Protein AF-A0A3B7D467-F1 (afdb_monomer_lite)

Structure (mmCIF, N/CA/C/O backbone):
data_AF-A0A3B7D467-F1
#
_entry.id   AF-A0A3B7D467-F1
#
loop_
_atom_site.group_PDB
_atom_site.id
_atom_site.type_symbol
_atom_site.label_atom_id
_atom_site.label_alt_id
_atom_site.label_comp_id
_atom_site.label_asym_id
_atom_site.label_entity_id
_atom_site.label_seq_id
_atom_site.pdbx_PDB_ins_code
_atom_site.Cartn_x
_atom_site.Cartn_y
_atom_site.Cartn_z
_atom_site.occupancy
_atom_site.B_iso_or_equiv
_atom_site.auth_seq_id
_atom_site.auth_comp_id
_atom_site.auth_asym_id
_atom_site.auth_atom_id
_atom_site.pdbx_PDB_model_num
ATOM 1 N N . MET A 1 1 ? -7.341 6.450 -2.559 1.00 91.50 1 MET A N 1
ATOM 2 C CA . MET A 1 1 ? -6.625 5.888 -3.724 1.00 91.50 1 MET A CA 1
ATOM 3 C C . MET A 1 1 ? -5.628 6.913 -4.230 1.00 91.50 1 MET A C 1
ATOM 5 O O . MET A 1 1 ? -5.933 8.100 -4.207 1.00 91.50 1 MET A O 1
ATOM 9 N N . VAL A 1 2 ? -4.461 6.448 -4.666 1.00 93.81 2 VAL A N 1
ATOM 10 C CA . VAL A 1 2 ? -3.445 7.234 -5.370 1.00 93.81 2 VAL A CA 1
ATOM 11 C C . VAL A 1 2 ? -3.133 6.515 -6.678 1.00 93.81 2 VAL A C 1
ATOM 13 O O . VAL A 1 2 ? -2.940 5.298 -6.668 1.00 93.81 2 VAL A O 1
ATOM 16 N N . SER A 1 3 ? -3.075 7.260 -7.779 1.00 92.38 3 SER A N 1
ATOM 17 C CA . SER A 1 3 ? -2.721 6.733 -9.097 1.00 92.38 3 SER A CA 1
ATOM 18 C C . SER A 1 3 ? -1.624 7.583 -9.724 1.00 92.38 3 SER A C 1
ATOM 20 O O . SER A 1 3 ? -1.645 8.806 -9.588 1.00 92.38 3 SER A O 1
ATOM 22 N N . ASP A 1 4 ? -0.697 6.934 -10.421 1.00 88.50 4 ASP A N 1
ATOM 23 C CA . ASP A 1 4 ? 0.323 7.582 -11.245 1.00 88.50 4 ASP A CA 1
ATOM 24 C C . ASP A 1 4 ? 0.232 7.082 -12.693 1.00 88.50 4 ASP A C 1
ATOM 26 O O . ASP A 1 4 ? -0.259 5.979 -12.945 1.00 88.50 4 ASP A O 1
ATOM 30 N N . ASP A 1 5 ? 0.679 7.902 -13.641 1.00 90.25 5 ASP A N 1
ATOM 31 C CA . ASP A 1 5 ? 0.655 7.631 -15.081 1.00 90.25 5 ASP A CA 1
ATOM 32 C C . ASP A 1 5 ? 2.037 7.267 -15.667 1.00 90.25 5 ASP A C 1
ATOM 34 O O . ASP A 1 5 ? 2.292 7.408 -16.868 1.00 90.25 5 ASP A O 1
ATOM 38 N N . GLY A 1 6 ? 2.949 6.801 -14.811 1.00 84.12 6 GLY A N 1
ATOM 39 C CA . GLY A 1 6 ? 4.271 6.311 -15.175 1.00 84.12 6 GLY A CA 1
ATOM 40 C C . GLY A 1 6 ? 4.234 5.012 -15.987 1.00 84.12 6 GLY A C 1
ATOM 41 O O . GLY A 1 6 ? 3.210 4.371 -16.172 1.00 84.12 6 GLY A O 1
ATOM 42 N N . HIS A 1 7 ? 5.384 4.572 -16.500 1.00 74.00 7 HIS A N 1
ATOM 43 C CA . HIS A 1 7 ? 5.435 3.497 -17.505 1.00 74.00 7 HIS A CA 1
ATOM 44 C C . HIS A 1 7 ? 5.798 2.107 -16.951 1.00 74.00 7 HIS A C 1
ATOM 46 O O . HIS A 1 7 ? 6.481 1.320 -17.608 1.00 74.00 7 HIS A O 1
ATOM 52 N N . SER A 1 8 ? 5.381 1.790 -15.723 1.00 68.44 8 SER A N 1
ATOM 53 C CA . SER A 1 8 ? 5.687 0.490 -15.110 1.00 68.44 8 SER A CA 1
ATOM 54 C C . SER A 1 8 ? 4.888 -0.641 -15.771 1.00 68.44 8 SER A C 1
ATOM 56 O O . SER A 1 8 ? 3.719 -0.846 -15.470 1.00 68.44 8 SER A O 1
ATOM 58 N N . ILE A 1 9 ? 5.537 -1.394 -16.662 1.00 67.69 9 ILE A N 1
ATOM 59 C CA . ILE A 1 9 ? 4.938 -2.488 -17.456 1.00 67.69 9 ILE A CA 1
ATOM 60 C C . ILE A 1 9 ? 5.049 -3.886 -16.813 1.00 67.69 9 ILE A C 1
ATOM 62 O O . ILE A 1 9 ? 4.540 -4.857 -17.368 1.00 67.69 9 ILE A O 1
ATOM 66 N N . GLY A 1 10 ? 5.711 -4.011 -15.658 1.00 77.56 10 GLY A N 1
ATOM 67 C CA . GLY A 1 10 ? 5.917 -5.283 -14.953 1.00 77.56 10 GLY A CA 1
ATOM 68 C C . GLY A 1 10 ? 5.319 -5.298 -13.542 1.00 77.56 10 GLY A C 1
ATOM 69 O O . GLY A 1 10 ? 5.062 -4.229 -12.982 1.00 77.56 10 GLY A O 1
ATOM 70 N N . PRO A 1 11 ? 5.110 -6.489 -12.943 1.00 81.38 11 PRO A N 1
ATOM 71 C CA . PRO A 1 11 ? 4.645 -6.602 -11.565 1.00 81.38 11 PRO A CA 1
ATOM 72 C C . PRO A 1 11 ? 5.609 -5.891 -10.613 1.00 81.38 11 PRO A C 1
ATOM 74 O O . PRO A 1 11 ? 6.829 -5.988 -10.748 1.00 81.38 11 PRO A O 1
ATOM 77 N N . TRP A 1 12 ? 5.056 -5.174 -9.638 1.00 86.56 12 TRP A N 1
ATOM 78 C CA . TRP A 1 12 ? 5.854 -4.513 -8.614 1.00 86.56 12 TRP A CA 1
ATOM 79 C C . TRP A 1 12 ? 6.398 -5.529 -7.617 1.00 86.56 12 TRP A C 1
AT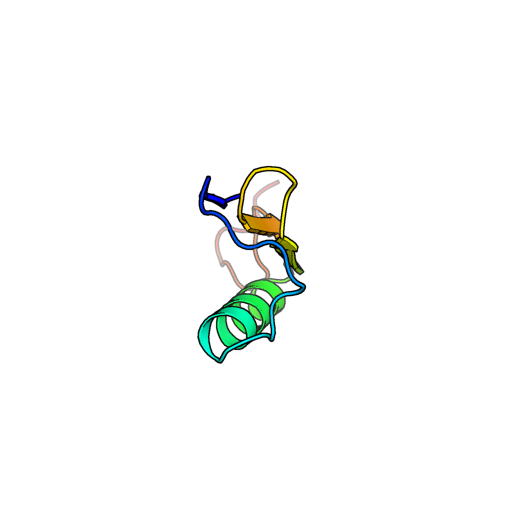OM 81 O O . TRP A 1 12 ? 5.642 -6.323 -7.058 1.00 86.56 12 TRP A O 1
ATOM 91 N N . THR A 1 13 ? 7.692 -5.445 -7.322 1.00 87.31 13 THR A N 1
ATOM 92 C CA . THR A 1 13 ? 8.252 -6.075 -6.124 1.00 87.31 13 THR A CA 1
ATOM 93 C C . THR A 1 13 ? 7.967 -5.161 -4.930 1.00 87.31 13 THR A C 1
ATOM 95 O O . THR A 1 13 ? 8.413 -4.010 -4.948 1.00 87.31 13 THR A O 1
ATOM 98 N N . PRO A 1 14 ? 7.242 -5.614 -3.8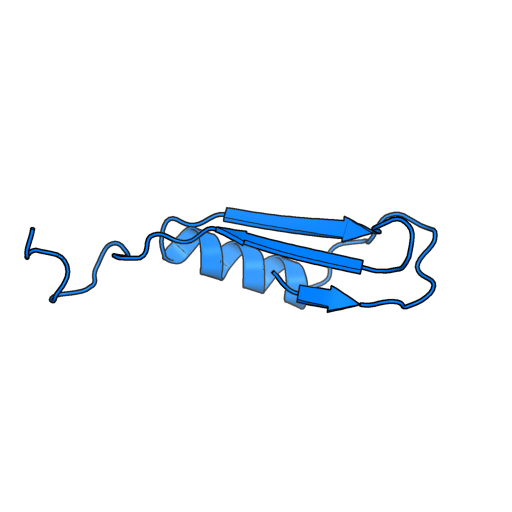90 1.00 85.19 14 PRO A N 1
ATOM 99 C CA . PRO A 1 14 ? 6.958 -4.777 -2.731 1.00 85.19 14 PRO A CA 1
ATOM 100 C C . PRO A 1 14 ? 8.248 -4.341 -2.026 1.00 85.19 14 PRO A C 1
ATOM 102 O O . PRO A 1 14 ? 8.998 -5.167 -1.512 1.00 85.19 14 PRO A O 1
ATOM 105 N N . GLY A 1 15 ? 8.500 -3.033 -2.000 1.00 93.19 15 GLY A N 1
ATOM 106 C CA . GLY A 1 15 ? 9.550 -2.434 -1.178 1.00 93.19 15 GLY A CA 1
ATOM 107 C C . GLY A 1 15 ? 9.069 -2.139 0.244 1.00 93.19 15 GLY A C 1
ATOM 108 O O . GLY A 1 15 ? 7.878 -2.243 0.547 1.00 93.19 15 GLY A O 1
ATOM 109 N N . VAL A 1 16 ? 9.991 -1.685 1.099 1.00 96.50 16 VAL A N 1
ATOM 110 C CA . VAL A 1 16 ? 9.706 -1.323 2.502 1.00 96.50 16 VAL A CA 1
ATOM 111 C C . VAL A 1 16 ? 8.536 -0.342 2.610 1.00 96.50 16 VAL A C 1
ATOM 113 O O . VAL A 1 16 ? 7.665 -0.534 3.447 1.00 96.50 16 VAL A O 1
ATOM 116 N N . GLY A 1 17 ? 8.448 0.651 1.717 1.00 95.31 17 GLY A N 1
ATOM 117 C CA . GLY A 1 17 ? 7.340 1.613 1.720 1.00 95.31 17 GLY A CA 1
ATOM 118 C C . GLY A 1 17 ? 5.960 0.958 1.578 1.00 95.31 17 GLY A C 1
ATOM 119 O O . GLY A 1 17 ? 5.064 1.247 2.366 1.00 95.31 17 GLY A O 1
ATOM 120 N N . LEU A 1 18 ? 5.789 0.037 0.620 1.00 95.19 18 LEU A N 1
ATOM 121 C CA . LEU A 1 18 ? 4.524 -0.687 0.411 1.00 95.19 18 LEU A CA 1
ATOM 122 C C . LEU A 1 18 ? 4.216 -1.662 1.551 1.00 95.19 18 LEU A C 1
ATOM 124 O O . LEU A 1 18 ? 3.052 -1.806 1.922 1.00 95.19 18 LEU A O 1
ATOM 128 N N . ALA A 1 19 ? 5.239 -2.302 2.121 1.00 96.00 19 ALA A N 1
ATOM 129 C CA . ALA A 1 19 ? 5.072 -3.155 3.295 1.00 96.00 19 ALA A CA 1
ATOM 130 C C . ALA A 1 19 ? 4.596 -2.343 4.509 1.00 96.00 19 ALA A C 1
ATOM 132 O O . ALA A 1 19 ? 3.554 -2.656 5.076 1.00 96.00 19 ALA A O 1
ATOM 133 N N . SER A 1 20 ? 5.275 -1.240 4.833 1.00 97.25 20 SER A N 1
ATOM 134 C CA . SER A 1 20 ? 4.887 -0.378 5.949 1.00 97.25 20 SER A CA 1
ATOM 135 C C . SER A 1 20 ? 3.501 0.232 5.758 1.00 97.25 20 SER A C 1
ATOM 137 O O . SER A 1 20 ? 2.727 0.275 6.706 1.00 97.25 20 SER A O 1
ATOM 139 N N . MET A 1 21 ? 3.137 0.670 4.548 1.00 96.56 21 MET A N 1
ATOM 140 C CA . MET A 1 21 ? 1.782 1.177 4.299 1.00 96.56 21 MET A CA 1
ATOM 141 C C . MET A 1 21 ? 0.709 0.108 4.544 1.00 96.56 21 MET A C 1
ATOM 143 O O . MET A 1 21 ? -0.337 0.423 5.109 1.00 96.56 21 MET A O 1
ATOM 147 N N . ARG A 1 22 ? 0.973 -1.153 4.173 1.00 96.88 22 ARG A N 1
ATOM 148 C CA . ARG A 1 22 ? 0.066 -2.271 4.461 1.00 96.88 22 ARG A CA 1
ATOM 149 C C . ARG A 1 22 ? -0.087 -2.490 5.964 1.00 96.88 22 ARG A C 1
ATOM 151 O O . ARG A 1 22 ? -1.212 -2.507 6.446 1.00 96.88 22 ARG A O 1
ATOM 158 N N . GLU A 1 23 ? 1.022 -2.565 6.696 1.00 96.94 23 GLU A N 1
ATOM 159 C CA . GLU A 1 23 ? 1.010 -2.718 8.158 1.00 96.94 23 GLU A CA 1
ATOM 160 C C . GLU A 1 23 ? 0.216 -1.592 8.837 1.00 96.94 23 GLU A C 1
ATOM 162 O O . GLU A 1 23 ? -0.560 -1.840 9.757 1.00 96.94 23 GLU A O 1
ATOM 167 N N . ARG A 1 24 ? 0.366 -0.342 8.375 1.00 95.88 24 ARG A N 1
ATOM 168 C CA . ARG A 1 24 ? -0.391 0.799 8.917 1.00 95.88 24 ARG A CA 1
ATOM 169 C C . ARG A 1 24 ? -1.881 0.729 8.604 1.00 95.88 24 ARG A C 1
ATOM 171 O O . ARG A 1 24 ? -2.678 1.072 9.470 1.00 95.88 24 ARG A O 1
ATOM 178 N N . ALA A 1 25 ? -2.259 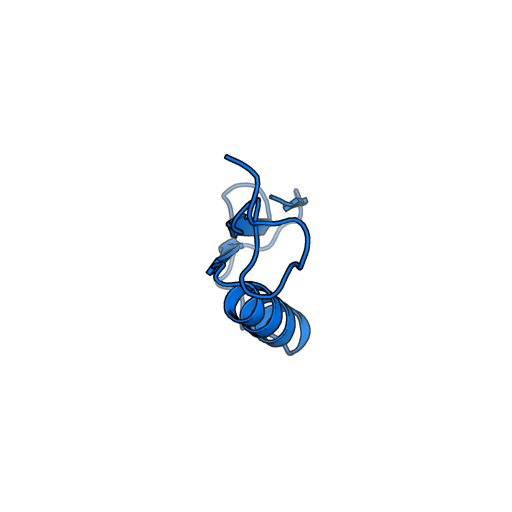0.291 7.404 1.00 96.69 25 ALA A N 1
ATOM 179 C CA . ALA A 1 25 ? -3.664 0.079 7.072 1.00 96.69 25 ALA A CA 1
ATOM 180 C C . ALA A 1 25 ? -4.271 -1.009 7.973 1.00 96.69 25 ALA A C 1
ATOM 182 O O . ALA A 1 25 ? -5.325 -0.794 8.561 1.00 96.69 25 ALA A O 1
ATOM 183 N N . GLU A 1 26 ? -3.570 -2.129 8.160 1.00 96.19 26 GLU A N 1
ATOM 184 C CA . GLU A 1 26 ? -4.012 -3.233 9.023 1.00 96.19 26 GLU A CA 1
ATOM 185 C C . GLU A 1 26 ? -4.146 -2.808 10.495 1.00 96.19 26 GLU A C 1
ATOM 187 O O . GLU A 1 26 ? -5.118 -3.178 11.153 1.00 96.19 26 GLU A O 1
ATOM 192 N N . GLN A 1 27 ? -3.233 -1.970 11.002 1.00 95.50 27 GLN A N 1
ATOM 193 C CA . GLN A 1 27 ? -3.280 -1.442 12.375 1.00 95.50 27 GLN A CA 1
ATOM 194 C C . GLN A 1 27 ? -4.576 -0.692 12.703 1.00 95.50 27 GLN A C 1
ATOM 196 O O . GLN A 1 27 ? -4.999 -0.701 13.856 1.00 95.50 27 GLN A O 1
ATOM 201 N N . VAL A 1 28 ? -5.209 -0.058 11.712 1.00 94.94 28 VAL A N 1
ATOM 202 C CA . VAL A 1 28 ? -6.473 0.678 11.886 1.00 94.94 28 VAL A CA 1
ATOM 203 C C . VAL A 1 28 ? -7.696 -0.123 11.420 1.00 94.94 28 VAL A C 1
ATOM 205 O O . VAL A 1 28 ? -8.783 0.433 11.275 1.00 94.94 28 VAL A O 1
ATOM 208 N N . GLY A 1 29 ? -7.538 -1.428 11.172 1.00 95.19 29 GLY A N 1
ATOM 209 C CA . GLY A 1 29 ? -8.607 -2.308 10.684 1.00 95.19 29 GLY A CA 1
ATOM 210 C C . GLY A 1 29 ? -8.911 -2.157 9.190 1.00 95.19 29 GLY A C 1
ATOM 211 O O . GLY A 1 29 ? -9.992 -2.526 8.736 1.00 95.19 29 GLY A O 1
ATOM 212 N N . GLY A 1 30 ? -7.986 -1.575 8.432 1.00 96.31 30 GLY A N 1
ATOM 213 C CA . GLY A 1 30 ? -8.081 -1.388 6.994 1.00 96.31 30 GLY A CA 1
ATOM 214 C C . GLY A 1 30 ? -7.347 -2.446 6.172 1.00 96.31 30 GLY A C 1
ATOM 215 O O . GLY A 1 30 ? -6.759 -3.395 6.686 1.00 96.31 30 GLY A O 1
ATOM 216 N N . THR A 1 31 ? -7.364 -2.252 4.856 1.00 97.69 31 THR A N 1
ATOM 217 C CA . THR A 1 31 ? -6.648 -3.067 3.868 1.00 97.69 31 THR A CA 1
ATOM 218 C C . THR A 1 31 ? -5.987 -2.178 2.818 1.00 97.69 31 THR A C 1
ATOM 220 O O . THR A 1 31 ? -6.428 -1.054 2.572 1.00 97.69 31 THR A O 1
ATOM 223 N N . LEU A 1 32 ? -4.917 -2.681 2.195 1.00 97.56 32 LEU A N 1
ATOM 224 C CA . LEU A 1 32 ? -4.191 -1.994 1.127 1.00 97.56 32 LEU A CA 1
ATOM 225 C C . LEU A 1 32 ? -3.933 -2.934 -0.052 1.00 97.56 32 LEU A C 1
ATOM 227 O O . LEU A 1 32 ? -3.395 -4.031 0.128 1.00 97.56 32 LEU A O 1
ATOM 231 N N . THR A 1 33 ? -4.216 -2.459 -1.264 1.00 95.44 33 THR A N 1
ATOM 232 C CA . THR A 1 33 ? -3.778 -3.075 -2.521 1.00 95.44 33 THR A CA 1
ATOM 233 C C . THR A 1 33 ? -2.849 -2.124 -3.276 1.00 95.44 33 THR A C 1
ATOM 235 O O . THR A 1 33 ? -2.987 -0.903 -3.225 1.00 95.44 33 THR A O 1
ATOM 238 N N . ALA A 1 34 ? -1.842 -2.686 -3.940 1.00 93.38 34 ALA A N 1
ATOM 239 C CA . ALA A 1 34 ? -0.887 -1.933 -4.741 1.00 93.38 34 ALA A CA 1
ATOM 240 C C . ALA A 1 34 ? -0.487 -2.770 -5.950 1.00 93.38 34 ALA A C 1
ATOM 242 O O . ALA A 1 34 ? -0.010 -3.896 -5.785 1.00 93.38 34 ALA A O 1
ATOM 243 N N . ALA A 1 35 ? -0.704 -2.236 -7.147 1.00 90.38 35 ALA A N 1
ATOM 244 C CA . ALA A 1 35 ? -0.441 -2.947 -8.387 1.00 90.38 35 ALA A CA 1
ATOM 245 C C . ALA A 1 35 ? -0.166 -1.983 -9.551 1.00 90.38 35 ALA A C 1
ATOM 247 O O . ALA A 1 35 ? -0.652 -0.846 -9.548 1.00 90.38 35 ALA A O 1
ATOM 248 N N . PRO A 1 36 ? 0.540 -2.457 -10.593 1.00 89.06 36 PRO A N 1
ATOM 249 C CA . PRO A 1 36 ? 0.495 -1.820 -11.898 1.00 89.06 36 PRO A CA 1
ATOM 250 C C . PRO A 1 36 ? -0.949 -1.728 -12.409 1.00 89.06 36 PRO A C 1
ATOM 252 O O . PRO A 1 36 ? -1.748 -2.654 -12.273 1.00 89.06 36 PRO A O 1
ATOM 255 N N . HIS A 1 37 ? -1.257 -0.610 -13.042 1.00 81.94 37 HIS A N 1
ATOM 256 C CA . HIS A 1 37 ? -2.510 -0.278 -13.702 1.00 81.94 37 HIS A CA 1
ATOM 257 C C . HIS A 1 37 ? -2.183 0.068 -15.166 1.00 81.94 37 HIS A C 1
ATOM 259 O O . HIS A 1 37 ? -1.091 0.533 -15.460 1.00 81.94 37 HIS A O 1
ATOM 265 N N . GLY A 1 38 ? -3.106 -0.143 -16.110 1.00 74.44 38 GLY A N 1
ATOM 266 C CA . GLY A 1 38 ? -2.841 -0.033 -17.557 1.00 74.44 38 GLY A CA 1
ATOM 267 C C . GLY A 1 38 ? -2.211 1.274 -18.080 1.00 74.44 38 GLY A C 1
ATOM 268 O O . GLY A 1 38 ? -1.827 1.309 -19.246 1.00 74.44 38 GLY A O 1
ATOM 269 N N . ARG A 1 39 ? -2.093 2.338 -17.269 1.00 78.69 39 ARG A N 1
ATOM 270 C CA . ARG A 1 39 ? -1.334 3.557 -17.601 1.00 78.69 39 ARG A CA 1
ATOM 271 C C . ARG A 1 39 ? -0.281 3.959 -16.559 1.00 78.69 39 ARG A C 1
ATOM 273 O O . ARG A 1 39 ? 0.262 5.037 -16.714 1.00 78.69 39 ARG A O 1
ATOM 280 N N . GLY A 1 40 ? -0.009 3.135 -15.546 1.00 87.62 40 GLY A N 1
ATOM 281 C CA . GLY A 1 40 ? 0.986 3.392 -14.504 1.00 87.62 40 GLY A CA 1
A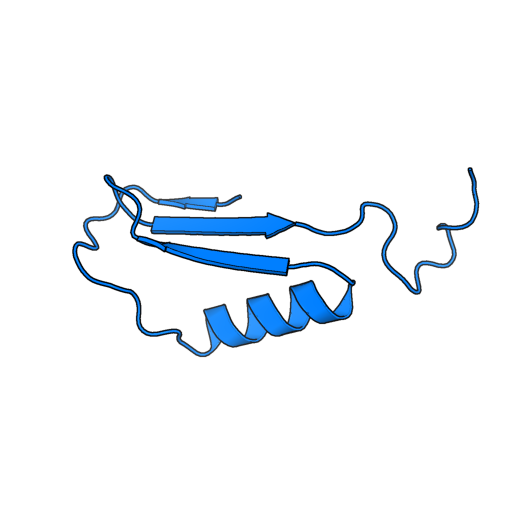TOM 282 C C . GLY A 1 40 ? 0.746 2.597 -13.235 1.00 87.62 40 GLY A C 1
ATOM 283 O O . GLY A 1 40 ? 0.634 1.376 -13.291 1.00 87.62 40 GLY A O 1
ATOM 284 N N . GLY A 1 41 ? 0.721 3.247 -12.083 1.00 90.88 41 GLY A N 1
ATOM 285 C CA . GLY A 1 41 ? 0.549 2.601 -10.789 1.00 90.88 41 GLY A CA 1
ATOM 286 C C . GLY A 1 41 ? -0.756 2.948 -10.111 1.00 90.88 41 GLY A C 1
ATOM 287 O O . GLY A 1 41 ? -1.294 4.039 -10.291 1.00 90.88 41 GLY A O 1
ATOM 288 N N . CYS A 1 42 ? -1.259 2.029 -9.292 1.00 92.12 42 CYS A N 1
ATOM 289 C CA . CYS A 1 42 ? -2.370 2.313 -8.402 1.00 92.12 42 CYS A CA 1
ATOM 290 C C . CYS A 1 42 ? -2.124 1.730 -7.010 1.00 92.12 42 CYS A C 1
ATOM 292 O O . CYS A 1 42 ? -1.746 0.565 -6.862 1.00 92.12 42 CYS A O 1
ATOM 294 N N . VAL A 1 43 ? -2.364 2.557 -5.994 1.00 94.75 43 VAL A N 1
ATOM 295 C CA . VAL A 1 43 ? -2.409 2.167 -4.586 1.00 94.75 43 VAL A CA 1
ATOM 296 C C . VAL A 1 43 ? -3.786 2.523 -4.038 1.00 94.75 43 VAL A C 1
ATOM 298 O O . VAL A 1 43 ? -4.192 3.690 -4.012 1.00 94.75 43 VAL A O 1
ATOM 301 N N . GLU A 1 44 ? -4.514 1.517 -3.575 1.00 96.94 44 GLU A N 1
ATOM 302 C CA . GLU A 1 44 ? -5.825 1.671 -2.963 1.00 96.94 44 GLU A CA 1
ATOM 303 C C . GLU A 1 44 ? -5.770 1.254 -1.497 1.00 96.94 44 GLU A C 1
ATOM 305 O O . GLU A 1 44 ? -5.170 0.242 -1.140 1.00 96.94 44 GLU A O 1
ATOM 310 N N . VAL A 1 45 ? -6.394 2.060 -0.642 1.00 97.75 45 VAL A N 1
ATOM 311 C CA . VAL A 1 45 ? -6.497 1.813 0.793 1.00 97.75 45 VAL A CA 1
ATOM 312 C C . VAL A 1 45 ? -7.951 1.968 1.191 1.00 97.75 45 VAL A C 1
ATOM 314 O O . VAL A 1 45 ? -8.565 2.994 0.892 1.00 97.75 45 VAL A O 1
ATOM 317 N N . TRP A 1 46 ? -8.457 0.964 1.894 1.00 97.56 46 TRP A N 1
ATOM 318 C CA . TRP A 1 46 ? -9.749 0.987 2.561 1.00 97.56 46 TRP A CA 1
ATOM 319 C C . TRP A 1 46 ? -9.506 1.012 4.059 1.00 97.56 46 TRP A C 1
ATOM 321 O O . TRP A 1 46 ? -8.826 0.134 4.579 1.00 97.56 46 TRP A O 1
ATOM 331 N N . VAL A 1 47 ? -10.052 2.003 4.752 1.00 95.56 47 VAL A N 1
ATOM 332 C CA . VAL A 1 47 ? -9.976 2.115 6.213 1.00 95.56 47 VAL A CA 1
ATOM 333 C C . VAL A 1 47 ? -11.363 2.414 6.772 1.00 95.56 47 VAL A C 1
ATOM 335 O O . VAL A 1 47 ? -12.147 3.095 6.102 1.00 95.56 47 VAL A O 1
ATOM 338 N N . PRO A 1 48 ? -11.691 1.928 7.979 1.00 94.06 48 PRO A N 1
ATOM 339 C CA . PRO A 1 48 ? -12.882 2.374 8.682 1.00 94.06 48 PRO A CA 1
ATOM 340 C C . PRO A 1 48 ? -12.828 3.890 8.889 1.00 94.06 48 PRO A C 1
ATOM 342 O O . PRO A 1 48 ? -11.792 4.427 9.274 1.00 94.06 48 PRO A O 1
ATOM 345 N N . LEU A 1 49 ? -13.958 4.576 8.699 1.00 90.31 49 LEU A N 1
ATOM 346 C CA . LEU A 1 49 ? -14.087 5.990 9.090 1.00 90.31 49 LEU A CA 1
ATOM 347 C C . LEU A 1 49 ? -13.940 6.180 10.604 1.00 90.31 49 LEU A C 1
ATOM 349 O O . LEU A 1 49 ? -13.701 7.287 11.066 1.00 90.31 49 LEU A O 1
ATOM 353 N N . ASN A 1 50 ? -14.097 5.081 11.339 1.00 86.12 50 ASN A N 1
ATOM 354 C CA . ASN A 1 50 ? -14.147 5.024 12.777 1.00 86.12 50 ASN A CA 1
ATOM 355 C C . ASN A 1 50 ? -13.197 3.919 13.270 1.00 86.12 50 ASN A C 1
ATOM 357 O O . ASN A 1 50 ? -13.628 2.786 13.508 1.00 86.12 50 ASN A O 1
ATOM 361 N N . PRO A 1 51 ? -11.881 4.174 13.260 1.00 75.44 51 PRO A N 1
ATOM 362 C CA . PRO A 1 51 ? -10.886 3.137 13.477 1.00 75.44 51 PRO A CA 1
ATOM 363 C C . PRO A 1 51 ? -10.921 2.638 14.925 1.00 75.44 51 PRO A C 1
ATOM 365 O O . PRO A 1 51 ? -11.190 3.386 15.865 1.00 75.44 51 PRO A O 1
ATOM 368 N N . ALA A 1 52 ? -10.634 1.350 15.112 1.00 67.81 52 ALA A N 1
ATOM 369 C CA . ALA A 1 52 ? -10.589 0.756 16.442 1.00 67.81 52 ALA A CA 1
ATOM 370 C C . ALA A 1 52 ? -9.558 1.494 17.317 1.00 67.81 52 ALA A C 1
ATO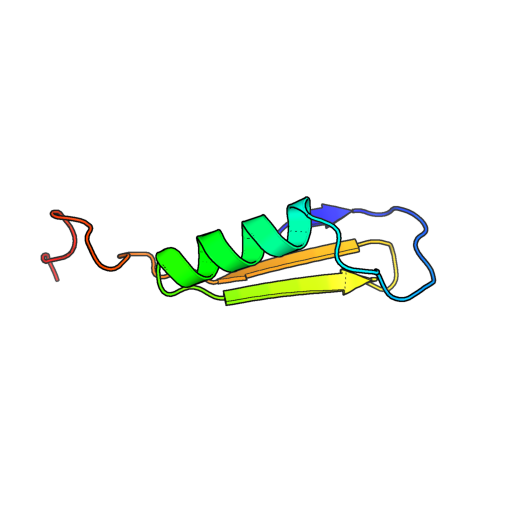M 372 O O . ALA A 1 52 ? -8.385 1.587 16.960 1.00 67.81 52 ALA A O 1
ATOM 373 N N . GLY A 1 53 ? -10.005 2.013 18.464 1.00 66.94 53 GLY A N 1
ATOM 374 C CA . GLY A 1 53 ? -9.169 2.781 19.392 1.00 66.94 53 GLY A CA 1
ATOM 375 C C . GLY A 1 53 ? -9.325 4.301 19.310 1.00 66.94 53 GLY A C 1
ATOM 376 O O . GLY A 1 53 ? -8.654 4.997 20.069 1.00 66.94 53 GLY A O 1
ATOM 377 N N . ASP A 1 54 ? -10.208 4.822 18.455 1.00 66.31 54 ASP A N 1
ATOM 378 C CA . ASP A 1 54 ? -10.577 6.238 18.476 1.00 66.31 54 ASP A CA 1
ATOM 379 C C . ASP A 1 54 ? -11.576 6.519 19.625 1.00 66.31 54 ASP A C 1
ATOM 381 O O . ASP A 1 54 ? -12.677 5.964 19.618 1.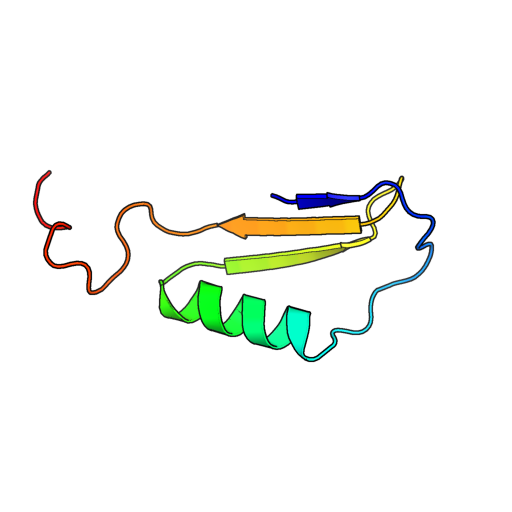00 66.31 54 ASP A O 1
ATOM 385 N N . PRO A 1 55 ? -11.246 7.333 20.644 1.00 61.41 55 PRO A N 1
ATOM 386 C CA . PRO A 1 55 ? -12.159 7.612 21.756 1.00 61.41 55 PRO A CA 1
ATOM 387 C C . PRO A 1 55 ? -13.454 8.335 21.338 1.00 61.41 55 PRO A C 1
ATOM 389 O O . PRO A 1 55 ? -14.429 8.275 22.086 1.00 61.41 55 PRO A O 1
ATOM 392 N N . GLU A 1 56 ? -13.506 8.974 20.162 1.00 62.81 56 GLU A N 1
ATOM 393 C CA . GLU A 1 56 ? -14.724 9.617 19.632 1.00 62.81 56 GLU A CA 1
ATOM 394 C C . GLU A 1 56 ? -15.643 8.659 18.857 1.00 62.81 56 GLU A C 1
ATOM 396 O O . GLU A 1 56 ? -16.772 9.010 18.512 1.00 62.81 56 GLU A O 1
ATOM 401 N N . SER A 1 57 ? -15.224 7.407 18.657 1.00 60.94 57 SER A N 1
ATOM 402 C CA . SER A 1 57 ? -15.916 6.462 17.779 1.00 60.94 57 SER A CA 1
ATOM 403 C C . SER A 1 57 ? -17.249 5.890 18.295 1.00 60.94 57 SER A C 1
ATOM 405 O O . SER A 1 57 ? -17.911 5.137 17.586 1.00 60.94 57 SER A O 1
ATOM 407 N N . THR A 1 58 ? -17.714 6.258 19.493 1.00 59.56 58 THR A N 1
ATOM 408 C CA . THR A 1 58 ? -18.950 5.700 20.094 1.00 59.56 58 THR A CA 1
ATOM 409 C C . THR A 1 58 ? -20.244 6.465 19.764 1.00 59.56 58 THR A C 1
ATOM 411 O O . THR A 1 58 ? -21.316 6.041 20.184 1.00 59.56 58 THR A O 1
ATOM 414 N N . VAL A 1 59 ? -20.228 7.550 18.984 1.00 56.34 59 VAL A N 1
ATOM 415 C CA . VAL A 1 59 ? -21.485 8.260 18.667 1.00 56.34 59 VAL A CA 1
ATOM 416 C C . VAL A 1 59 ? -22.071 7.799 17.329 1.00 56.34 59 VAL A C 1
ATOM 418 O O . VAL A 1 59 ? -21.778 8.376 16.284 1.00 56.34 59 VAL A O 1
ATOM 421 N N . ALA A 1 60 ? -22.927 6.775 17.379 1.00 50.66 60 ALA A N 1
ATOM 422 C CA . ALA A 1 60 ? -23.988 6.520 16.400 1.00 50.66 60 ALA A CA 1
ATOM 423 C C . ALA A 1 60 ? -25.158 5.774 17.058 1.00 50.66 60 ALA A C 1
ATOM 425 O O . ALA A 1 60 ? -24.901 4.740 17.714 1.00 50.66 60 ALA A O 1
#

Radius of gyration: 14.52 Å; chains: 1; bounding box: 34×16×39 Å

pLDDT: mean 85.89, std 12.76, range [50.66, 97.75]

Sequence (60 aa):
MVSDDGHSIGPWTPGVGLASMRERAEQVGGTLTAAPHGRGGCVEVWVPLNPAGDPESTVA

Foldseek 3Di:
DDDDQDDPPDWDDDDPVNVVVQVVLVQQVKGWDWTADPRGIDIDIDGDPQGPPDPVNPDD

Secondary structure (DSSP, 8-state):
-EEE-----SPPPP-HHHHHHHHHHHHTT-EEEEEEETTEEEEEEE--SS-TT-TTTT--